Protein AF-A0A497AIS0-F1 (afdb_monomer_lite)

Foldseek 3Di:
DDDPPDDPVNVVVVVVVDDVVVVVVVVLQVVLVVVLVVQCVQQVVVLVVQVVCLVVDDQKWKAKQFFDFPLAFLQSLQRWLPIDRSPFWGATPGDDAPDRTDNFDSGDSSGRIHIDIDGPCCQVPPPAHSVLLNVQSVQQVVCVVVVVDDGFPDRDSRRHDD

Secondary structure (DSSP, 8-state):
---TT--HHHHHHHHHTS-HHHHHHHHHHHHHHHHHHHHHHHHHHHHHHHHHHHTTSTT-EEEEEEPBSTT--HHHHHHTT-EEETTSPEE--SSS-S-SEESSS--STT--EEEEEE-GGGGTT-SS-HHHHHHHHHHHHHHHHHS-PPP--S-BSS----

pLDDT: mean 86.05, std 14.01, range [43.69, 98.69]

Radius of gyration: 19.93 Å; chains: 1; bounding box: 38×45×53 Å

Sequence (162 aa):
GLLRGDSFDDLVRRLLAANGSVFARGRLSAMLGARRNVIAANNGARQVVYDYWGNRIPGLSKQACAAIDENTTDCCLRVHGQVQPVSKPYILTGTPRFADKMMYPGFHWNCRTSSVAYHADFERGARETTADMMEAGRAELRARRDGSREEIHPAHATSGRG

Structure (mmCIF, N/CA/C/O backbone):
data_AF-A0A497AIS0-F1
#
_entry.id   AF-A0A497AIS0-F1
#
loop_
_atom_site.group_PDB
_atom_site.id
_atom_site.type_symbol
_atom_site.label_atom_id
_atom_site.label_alt_id
_atom_site.label_comp_id
_atom_site.label_asym_id
_atom_site.label_entity_id
_atom_site.label_seq_id
_atom_site.pdbx_PDB_ins_code
_atom_site.Cartn_x
_atom_site.Cartn_y
_atom_site.Cartn_z
_atom_site.occupancy
_atom_site.B_iso_or_equiv
_atom_site.auth_seq_id
_atom_site.auth_comp_id
_atom_site.auth_asym_id
_atom_site.auth_atom_id
_atom_site.pdbx_PDB_model_num
ATOM 1 N N . GLY A 1 1 ? -15.075 -10.987 28.066 1.00 45.66 1 GLY A N 1
ATOM 2 C CA . GLY A 1 1 ? -14.783 -12.348 27.576 1.00 45.66 1 GLY A CA 1
ATOM 3 C C . GLY A 1 1 ? -15.660 -13.323 28.328 1.00 45.66 1 GLY A C 1
ATOM 4 O O . GLY A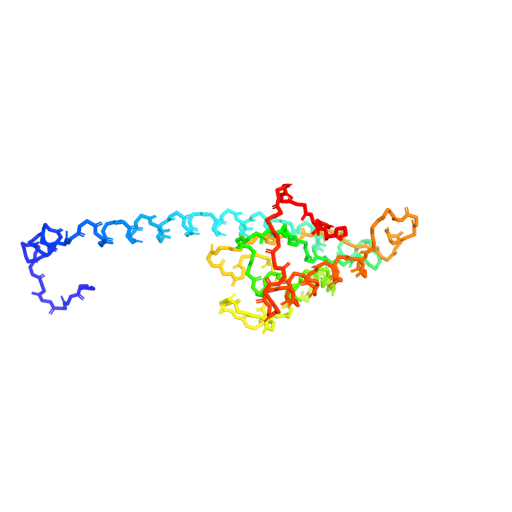 1 1 ? -16.037 -12.989 29.444 1.00 45.66 1 GLY A O 1
ATOM 5 N N . LEU A 1 2 ? -16.005 -14.465 27.728 1.00 43.69 2 LEU A N 1
ATOM 6 C CA . LEU A 1 2 ? -16.691 -15.544 28.448 1.00 43.69 2 LEU A CA 1
ATOM 7 C C . LEU A 1 2 ? -15.731 -16.148 29.478 1.00 43.69 2 LEU A C 1
ATOM 9 O O . LEU A 1 2 ? -14.631 -16.562 29.104 1.00 43.69 2 LEU A O 1
ATOM 13 N N . LEU A 1 3 ? -16.134 -16.195 30.746 1.00 64.69 3 LEU A N 1
ATOM 14 C CA . LEU A 1 3 ? -15.426 -16.962 31.764 1.00 64.69 3 LEU A CA 1
ATOM 15 C C . LEU A 1 3 ? -16.013 -18.375 31.807 1.00 64.69 3 LEU A C 1
ATOM 17 O O . LEU A 1 3 ? -17.206 -18.593 31.594 1.00 64.69 3 LEU A O 1
ATOM 21 N N . ARG A 1 4 ? -15.151 -19.363 32.040 1.00 47.50 4 ARG A N 1
ATOM 22 C CA . ARG A 1 4 ? -15.556 -20.768 32.128 1.00 47.50 4 ARG A CA 1
ATOM 23 C C . ARG A 1 4 ? -16.453 -20.930 33.364 1.00 47.50 4 ARG A C 1
ATOM 25 O O . ARG A 1 4 ? -15.969 -20.748 34.474 1.00 47.50 4 ARG A O 1
ATOM 32 N N . GLY A 1 5 ? -17.732 -21.250 33.157 1.00 75.38 5 GLY A N 1
ATOM 33 C CA . GLY A 1 5 ? -18.735 -21.385 34.224 1.00 75.38 5 GLY A CA 1
ATOM 34 C C . GLY A 1 5 ? -19.785 -20.268 34.285 1.00 75.38 5 GLY A C 1
ATOM 35 O O . GLY A 1 5 ? -20.680 -20.352 35.118 1.00 75.38 5 GLY A O 1
ATOM 36 N N . ASP A 1 6 ? -19.715 -19.259 33.410 1.00 65.81 6 ASP A N 1
ATOM 37 C CA . ASP A 1 6 ? -20.763 -18.235 33.318 1.00 65.81 6 ASP A CA 1
ATOM 38 C C . ASP A 1 6 ? -22.097 -18.849 32.851 1.00 65.81 6 ASP A C 1
ATOM 40 O O . ASP A 1 6 ? -22.150 -19.516 31.811 1.00 65.81 6 ASP A O 1
ATOM 44 N N . SER A 1 7 ? -23.182 -18.594 33.592 1.00 79.44 7 SER A N 1
ATOM 45 C CA . SER A 1 7 ? -24.535 -18.921 33.134 1.00 79.44 7 SER A CA 1
ATOM 46 C C . SER A 1 7 ? -24.978 -17.958 32.023 1.00 79.44 7 SER A C 1
ATOM 48 O O . SER A 1 7 ? -24.464 -16.841 31.893 1.00 79.44 7 SER A O 1
ATOM 50 N N . PHE A 1 8 ? -25.954 -18.368 31.209 1.00 67.31 8 PHE A N 1
ATOM 51 C CA . PHE A 1 8 ? -26.533 -17.489 30.186 1.00 67.31 8 PHE A CA 1
ATOM 52 C C . PHE A 1 8 ? -27.114 -16.204 30.802 1.00 67.31 8 PHE A C 1
ATOM 54 O O . PHE A 1 8 ? -26.933 -15.119 30.251 1.00 67.31 8 PHE A O 1
ATOM 61 N N . ASP A 1 9 ? -27.711 -16.302 31.990 1.00 72.06 9 ASP A N 1
ATOM 62 C CA . ASP A 1 9 ? -28.275 -15.160 32.713 1.00 72.06 9 ASP A CA 1
ATOM 63 C C . ASP A 1 9 ? -27.199 -14.168 33.180 1.00 72.06 9 ASP A C 1
ATOM 65 O O . ASP A 1 9 ? -27.410 -12.953 33.118 1.00 72.06 9 ASP A O 1
ATOM 69 N N . ASP A 1 10 ? -26.015 -14.647 33.575 1.00 71.69 10 ASP A N 1
ATOM 70 C CA . ASP A 1 10 ? -24.880 -13.783 33.934 1.00 71.69 10 ASP A CA 1
ATOM 71 C C . ASP A 1 10 ? -24.329 -13.031 32.717 1.00 71.69 10 ASP A C 1
ATOM 73 O O . ASP A 1 10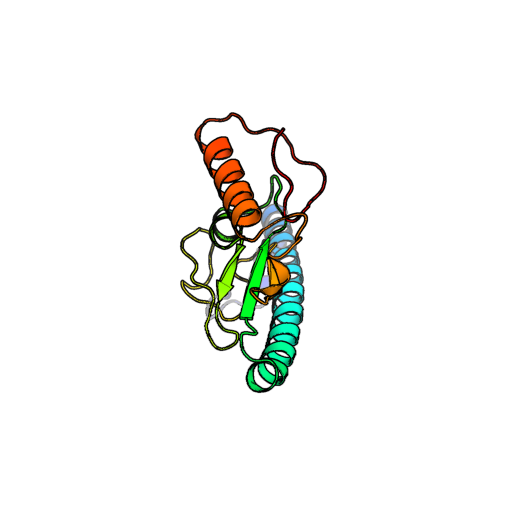 ? -23.938 -11.862 32.812 1.00 71.69 10 ASP A O 1
ATOM 77 N N . LEU A 1 11 ? -24.338 -13.687 31.556 1.00 67.31 11 LEU A N 1
ATOM 78 C CA . LEU A 1 11 ? -23.995 -13.092 30.266 1.00 67.31 11 LEU A CA 1
ATOM 79 C C . LEU A 1 11 ? -24.991 -12.001 29.870 1.00 67.31 11 LEU A C 1
ATOM 81 O O . LEU A 1 11 ? -24.573 -10.894 29.521 1.00 67.31 11 LEU A O 1
ATOM 85 N N . VAL A 1 12 ? -26.291 -12.285 29.972 1.00 64.69 12 VAL A N 1
ATOM 86 C CA . VAL A 1 12 ? -27.362 -11.326 29.672 1.00 64.69 12 VAL A CA 1
ATOM 87 C C . VAL A 1 12 ? -27.300 -10.138 30.632 1.00 64.69 12 VAL A C 1
ATOM 89 O O . VAL A 1 12 ? -27.322 -8.997 30.178 1.00 64.69 12 VAL A O 1
ATOM 92 N N . ARG A 1 13 ? -27.110 -10.356 31.940 1.00 67.81 13 ARG A N 1
ATOM 93 C CA . ARG A 1 13 ? -26.961 -9.263 32.917 1.00 67.81 13 ARG A CA 1
ATOM 94 C C . ARG A 1 13 ? -25.748 -8.385 32.640 1.00 67.81 13 ARG A C 1
ATOM 96 O O . ARG A 1 13 ? -25.869 -7.168 32.724 1.00 67.81 13 ARG A O 1
ATOM 103 N N . ARG A 1 14 ? -24.595 -8.953 32.269 1.00 68.62 14 ARG A N 1
ATOM 104 C CA . ARG A 1 14 ? -23.408 -8.157 31.896 1.00 68.62 14 ARG A CA 1
ATOM 105 C C . ARG A 1 14 ? -23.599 -7.401 30.589 1.00 68.62 14 ARG A C 1
ATOM 107 O O . ARG A 1 14 ? -23.098 -6.288 30.471 1.00 68.62 14 ARG A O 1
ATOM 114 N N . LEU A 1 15 ? -24.306 -7.986 29.625 1.00 65.94 15 LEU A N 1
ATOM 115 C CA . LEU A 1 15 ? -24.639 -7.329 28.363 1.00 65.94 15 LEU A CA 1
ATOM 116 C C . LEU A 1 15 ? -25.598 -6.152 28.592 1.00 65.94 15 LEU A C 1
ATOM 118 O O . LEU A 1 15 ? -25.391 -5.082 28.033 1.00 65.94 15 LEU A O 1
ATOM 122 N N . LEU A 1 16 ? -26.599 -6.330 29.455 1.00 65.19 16 LEU A N 1
ATOM 123 C CA . LEU A 1 16 ? -27.551 -5.284 29.835 1.00 65.19 16 LEU A CA 1
ATOM 124 C C . LEU A 1 16 ? -26.920 -4.213 30.741 1.00 65.19 16 LEU A C 1
ATOM 126 O O . LEU A 1 16 ? -27.284 -3.046 30.647 1.00 65.19 16 LEU A O 1
ATOM 130 N N . ALA A 1 17 ? -25.948 -4.585 31.579 1.00 65.56 17 ALA A N 1
ATOM 131 C CA . ALA A 1 17 ? -25.165 -3.661 32.404 1.00 65.56 17 ALA A CA 1
ATOM 132 C C . ALA A 1 17 ? -24.022 -2.973 31.633 1.00 65.56 17 ALA A C 1
ATOM 134 O O . ALA A 1 17 ? -23.359 -2.077 32.165 1.00 65.56 17 ALA A O 1
ATOM 135 N N . ALA A 1 18 ? -23.753 -3.383 30.389 1.00 62.41 18 ALA A N 1
ATOM 136 C CA . ALA A 1 18 ? -22.724 -2.769 29.570 1.00 62.41 18 ALA A CA 1
ATOM 137 C C . ALA A 1 18 ? -23.161 -1.358 29.152 1.00 62.41 18 ALA A C 1
ATOM 139 O O . ALA A 1 18 ? -24.176 -1.159 28.492 1.00 62.41 18 ALA A O 1
ATOM 140 N N . ASN A 1 19 ? -22.353 -0.363 29.516 1.00 62.50 19 ASN A N 1
ATOM 141 C CA . ASN A 1 19 ? -22.564 1.031 29.132 1.00 62.50 19 ASN A CA 1
ATOM 142 C C . ASN A 1 19 ? -22.602 1.168 27.590 1.00 62.50 19 ASN A C 1
ATOM 144 O O . ASN A 1 19 ? -21.902 0.437 26.883 1.00 62.50 19 ASN A O 1
ATOM 148 N N . GLY A 1 20 ? -23.340 2.149 27.057 1.00 62.56 20 GLY A N 1
ATOM 149 C CA . GLY A 1 20 ? -23.393 2.471 25.624 1.00 62.56 20 GLY A CA 1
ATOM 150 C C . GLY A 1 20 ? -22.012 2.625 24.966 1.00 62.56 20 GLY A C 1
ATOM 151 O O . GLY A 1 20 ? -21.859 2.349 23.778 1.00 62.56 20 GLY A O 1
ATOM 152 N N . SER A 1 21 ? -20.969 2.945 25.742 1.00 66.38 21 SER A N 1
ATOM 153 C CA . SER A 1 21 ? -19.570 2.952 25.288 1.00 66.38 21 SER A CA 1
ATOM 154 C C . SER A 1 21 ? -19.028 1.576 24.858 1.00 66.38 21 SER A C 1
ATOM 156 O O . SER A 1 21 ? -18.196 1.505 23.955 1.00 66.38 21 SER A O 1
ATOM 158 N N . VAL A 1 22 ? -19.486 0.466 25.448 1.00 69.94 22 VAL A N 1
ATOM 159 C CA . VAL A 1 22 ? -19.105 -0.903 25.046 1.00 69.94 22 VAL A CA 1
ATOM 160 C C . VAL A 1 22 ? -19.716 -1.250 23.693 1.00 69.94 22 VAL A C 1
ATOM 162 O O . VAL A 1 22 ? -18.998 -1.719 22.811 1.00 69.94 22 VAL A O 1
ATOM 165 N N . PHE A 1 23 ? -20.999 -0.948 23.490 1.00 72.38 23 PHE A N 1
ATOM 166 C CA . PHE A 1 23 ? -21.669 -1.151 22.205 1.00 72.38 23 PHE A CA 1
ATOM 167 C C . PHE A 1 23 ? -21.117 -0.227 21.115 1.00 72.38 23 PHE A C 1
ATOM 169 O O . PHE A 1 23 ? -20.896 -0.676 19.991 1.00 72.38 23 PHE A O 1
ATOM 176 N N . ALA A 1 24 ? -20.797 1.027 21.447 1.00 69.12 24 ALA A N 1
ATOM 177 C CA . ALA A 1 24 ? -20.140 1.956 20.528 1.00 69.12 24 ALA A CA 1
ATOM 178 C C . ALA A 1 24 ? -18.747 1.456 20.101 1.00 69.12 24 ALA A C 1
ATOM 180 O O . ALA A 1 24 ? -18.425 1.468 18.911 1.00 69.12 24 ALA A O 1
ATOM 181 N N . ARG A 1 25 ? -17.942 0.940 21.042 1.00 73.31 25 ARG A N 1
ATOM 182 C CA . ARG A 1 25 ? -16.644 0.309 20.734 1.00 73.31 25 ARG A CA 1
ATOM 183 C C . ARG A 1 25 ? -16.801 -0.964 19.904 1.00 73.31 25 ARG A C 1
ATOM 185 O O . ARG A 1 25 ? -16.039 -1.160 18.961 1.00 73.31 25 ARG A O 1
ATOM 192 N N . GLY A 1 26 ? -17.795 -1.797 20.215 1.00 75.81 26 GLY A N 1
ATOM 193 C CA . GLY A 1 26 ? -18.120 -2.997 19.441 1.00 75.81 26 GLY A CA 1
ATOM 194 C C . GLY A 1 26 ? -18.506 -2.665 17.999 1.00 75.81 26 GLY A C 1
ATOM 195 O O . GLY A 1 26 ? -17.954 -3.241 17.064 1.00 75.81 26 GLY A O 1
ATOM 196 N N . ARG A 1 27 ? -19.370 -1.660 17.808 1.00 76.31 27 ARG A N 1
ATOM 197 C CA . ARG A 1 27 ? -19.753 -1.142 16.488 1.00 76.31 27 ARG A CA 1
ATOM 198 C C . ARG A 1 27 ? -18.548 -0.607 15.718 1.00 76.31 27 ARG A C 1
ATOM 200 O O . ARG A 1 27 ? -18.371 -0.971 14.560 1.00 76.31 27 ARG A O 1
ATOM 207 N N . LEU A 1 28 ? -17.711 0.220 16.347 1.00 75.81 28 LEU A N 1
ATOM 208 C CA . LEU A 1 28 ? -16.509 0.760 15.707 1.00 75.81 28 LEU A CA 1
ATOM 209 C C . LEU A 1 28 ? -15.553 -0.360 15.280 1.00 75.81 28 LEU A C 1
ATOM 211 O O . LEU A 1 28 ? -15.069 -0.360 14.151 1.00 75.81 28 LEU A O 1
ATOM 215 N N . SER A 1 29 ? -15.319 -1.339 16.156 1.00 76.69 29 SER A N 1
ATOM 216 C CA . SER A 1 29 ? -14.478 -2.499 15.854 1.00 76.69 29 SER A CA 1
ATOM 217 C C . SER A 1 29 ? -15.029 -3.307 14.676 1.00 76.69 29 SER A C 1
ATOM 219 O O . SER A 1 29 ? -14.276 -3.620 13.754 1.00 76.69 29 SER A O 1
ATOM 221 N N . ALA A 1 30 ? -16.339 -3.566 14.646 1.00 80.00 30 ALA A N 1
ATOM 222 C CA . ALA A 1 30 ? -16.991 -4.264 13.541 1.00 80.00 30 ALA A CA 1
ATOM 223 C C . ALA A 1 30 ? -16.882 -3.488 12.217 1.00 80.00 30 ALA A C 1
ATOM 225 O O . ALA A 1 30 ? -16.549 -4.073 11.188 1.00 80.00 30 ALA A O 1
ATOM 226 N N . MET A 1 31 ? -17.090 -2.166 12.238 1.00 80.25 31 MET A N 1
ATOM 227 C CA . MET A 1 31 ? -16.954 -1.312 11.052 1.00 80.25 31 MET A CA 1
ATOM 228 C C . MET A 1 31 ? -15.518 -1.291 10.517 1.00 80.25 31 MET A C 1
ATOM 230 O O . MET A 1 31 ? -15.303 -1.438 9.312 1.00 80.25 31 MET A O 1
ATOM 234 N N . LEU A 1 32 ? -14.529 -1.152 11.403 1.00 81.75 32 LEU A N 1
ATOM 235 C CA . LEU A 1 32 ? -13.117 -1.212 11.028 1.00 81.75 32 LEU A CA 1
ATOM 236 C C . LEU A 1 32 ? -12.739 -2.593 10.482 1.00 81.75 32 LEU A C 1
ATOM 238 O O . LEU A 1 32 ? -12.015 -2.685 9.492 1.00 81.75 32 LEU A O 1
ATOM 242 N N . GLY A 1 33 ? -13.264 -3.665 11.079 1.00 83.75 33 GLY A N 1
ATOM 243 C CA . GLY A 1 33 ? -13.079 -5.028 10.591 1.00 83.75 33 GLY A CA 1
ATOM 244 C C . GLY A 1 33 ? -13.660 -5.235 9.195 1.00 83.75 33 GLY A C 1
ATOM 245 O O . GLY A 1 33 ? -12.960 -5.733 8.314 1.00 83.75 33 GLY A O 1
ATOM 246 N N . ALA A 1 34 ? -14.893 -4.783 8.961 1.00 85.06 34 ALA A N 1
ATOM 247 C CA . ALA A 1 34 ? -15.541 -4.849 7.654 1.00 85.06 34 ALA A CA 1
ATOM 248 C C . ALA A 1 34 ? -14.745 -4.079 6.589 1.00 85.06 34 ALA A C 1
ATOM 250 O O . ALA A 1 34 ? -14.394 -4.644 5.551 1.00 85.06 34 ALA A O 1
ATOM 251 N N . ARG A 1 35 ? -14.367 -2.824 6.876 1.00 85.38 35 ARG A N 1
ATOM 252 C CA . ARG A 1 35 ? -13.544 -2.001 5.974 1.00 85.38 35 ARG A CA 1
ATOM 253 C C . ARG A 1 35 ? -12.220 -2.688 5.647 1.00 85.38 35 ARG A C 1
ATOM 255 O O . ARG A 1 35 ? -11.850 -2.797 4.478 1.00 85.38 35 ARG A O 1
ATOM 262 N N . ARG A 1 36 ? -11.515 -3.180 6.668 1.00 90.69 36 ARG A N 1
ATOM 263 C CA . ARG A 1 36 ? -10.234 -3.872 6.500 1.00 90.69 36 ARG A CA 1
ATOM 264 C C . ARG A 1 36 ? -10.382 -5.139 5.666 1.00 90.69 36 ARG A C 1
ATOM 266 O O . ARG A 1 36 ? -9.522 -5.391 4.830 1.00 90.69 36 ARG A O 1
ATOM 273 N N . ASN A 1 37 ? -11.451 -5.910 5.851 1.00 89.81 37 ASN A N 1
ATOM 274 C CA . ASN A 1 37 ? -11.685 -7.126 5.076 1.00 89.81 37 ASN A CA 1
ATOM 275 C C . ASN A 1 37 ? -11.932 -6.824 3.596 1.00 89.81 37 ASN A C 1
ATOM 277 O O . ASN A 1 37 ? -11.359 -7.507 2.754 1.00 89.81 37 ASN A O 1
ATOM 281 N N . VAL A 1 38 ? -12.684 -5.768 3.270 1.00 93.06 38 VAL A N 1
ATOM 282 C CA . VAL A 1 38 ? -12.867 -5.329 1.874 1.00 93.06 38 VAL A CA 1
ATOM 283 C C . VAL A 1 38 ? -11.533 -4.910 1.253 1.00 93.06 38 VAL A C 1
ATOM 285 O O . VAL A 1 38 ? -11.201 -5.331 0.147 1.00 93.06 38 VAL A O 1
ATOM 288 N N . ILE A 1 39 ? -10.725 -4.129 1.975 1.00 92.69 39 ILE A N 1
ATOM 289 C CA . ILE A 1 39 ? -9.400 -3.700 1.501 1.00 92.69 39 ILE A CA 1
ATOM 290 C C . ILE A 1 39 ? -8.481 -4.905 1.294 1.00 92.69 39 ILE A C 1
ATOM 292 O O . ILE A 1 39 ? -7.846 -5.018 0.246 1.00 92.69 39 ILE A O 1
ATOM 296 N N . ALA A 1 40 ? -8.415 -5.809 2.269 1.00 95.38 40 ALA A N 1
ATOM 297 C CA . ALA A 1 40 ? -7.572 -6.994 2.199 1.00 95.38 40 ALA A CA 1
ATOM 298 C C . ALA A 1 40 ? -8.009 -7.933 1.068 1.00 95.38 40 ALA A C 1
ATOM 300 O O . ALA A 1 40 ? -7.156 -8.417 0.332 1.00 95.38 40 ALA A O 1
ATOM 301 N N . ALA A 1 41 ? -9.313 -8.150 0.885 1.00 96.56 41 ALA A N 1
ATOM 302 C CA . ALA A 1 41 ? -9.843 -8.986 -0.188 1.00 96.56 41 ALA A CA 1
ATOM 303 C C . ALA A 1 41 ? -9.551 -8.388 -1.570 1.00 96.56 41 ALA A C 1
ATOM 305 O O . ALA A 1 41 ? -9.014 -9.080 -2.431 1.00 96.56 41 ALA A O 1
ATOM 306 N N . ASN A 1 42 ? -9.811 -7.090 -1.766 1.00 97.06 42 ASN A N 1
ATOM 307 C CA . ASN A 1 42 ? -9.535 -6.415 -3.036 1.00 97.06 42 ASN A CA 1
ATOM 308 C C . ASN A 1 42 ? -8.044 -6.448 -3.387 1.00 97.06 42 ASN A C 1
ATOM 310 O O . ASN A 1 42 ? -7.673 -6.711 -4.529 1.00 97.06 42 ASN A O 1
ATOM 314 N N . ASN A 1 43 ? -7.169 -6.204 -2.411 1.00 98.12 43 ASN A N 1
ATOM 315 C CA . ASN A 1 43 ? -5.732 -6.252 -2.651 1.00 98.12 43 ASN A CA 1
ATOM 316 C C . ASN A 1 43 ? -5.194 -7.683 -2.794 1.00 98.12 43 ASN A C 1
ATOM 318 O O . ASN A 1 43 ? -4.281 -7.897 -3.586 1.00 98.12 43 ASN A O 1
ATOM 322 N N . GLY A 1 44 ? -5.787 -8.661 -2.108 1.00 97.88 44 GLY A N 1
ATOM 323 C CA . GLY A 1 44 ? -5.508 -10.080 -2.325 1.00 97.88 44 GLY A CA 1
ATOM 324 C C . GLY A 1 44 ? -5.897 -10.531 -3.735 1.00 97.88 44 GLY A C 1
ATOM 325 O O . GLY A 1 44 ? -5.108 -11.185 -4.407 1.00 97.88 44 GLY A O 1
ATOM 326 N N . ALA A 1 45 ? -7.059 -10.103 -4.237 1.00 97.75 45 ALA A N 1
ATOM 327 C CA . ALA A 1 45 ? -7.477 -10.375 -5.612 1.00 97.75 45 ALA A CA 1
ATOM 328 C C . ALA A 1 45 ? -6.513 -9.752 -6.637 1.00 97.75 45 ALA A C 1
ATOM 330 O O . ALA A 1 45 ? -6.113 -10.411 -7.595 1.00 97.75 45 ALA A O 1
ATOM 331 N N . ARG A 1 46 ? -6.067 -8.509 -6.405 1.00 97.56 46 ARG A N 1
ATOM 332 C CA . ARG A 1 46 ? -5.027 -7.875 -7.233 1.00 97.56 46 ARG A CA 1
ATOM 333 C C . ARG A 1 46 ? -3.714 -8.646 -7.203 1.00 97.56 46 ARG A C 1
ATOM 335 O O . ARG A 1 46 ? -3.119 -8.825 -8.255 1.00 97.56 46 ARG A O 1
ATOM 342 N N . GLN A 1 47 ? -3.288 -9.133 -6.036 1.00 97.69 47 GLN A N 1
ATOM 343 C CA . GLN A 1 47 ? -2.078 -9.946 -5.912 1.00 97.69 47 GLN A CA 1
ATOM 344 C C . GLN A 1 47 ? -2.148 -11.190 -6.806 1.00 97.69 47 GLN A C 1
ATOM 346 O O . GLN A 1 47 ? -1.203 -11.432 -7.545 1.00 97.69 47 GLN A O 1
ATOM 351 N N . VAL A 1 48 ? -3.279 -11.906 -6.824 1.00 97.06 48 VAL A N 1
ATOM 352 C CA . VAL A 1 48 ? -3.477 -13.069 -7.713 1.00 97.06 48 VAL A CA 1
ATOM 353 C C . VAL A 1 48 ? -3.306 -12.686 -9.187 1.00 97.06 48 VAL A C 1
ATOM 355 O O . VAL A 1 48 ? -2.620 -13.379 -9.940 1.00 97.06 48 VAL A O 1
ATOM 358 N N . VAL A 1 49 ? -3.896 -11.563 -9.606 1.00 96.75 49 VAL A N 1
ATOM 359 C CA . VAL A 1 49 ? -3.763 -11.061 -10.984 1.00 96.75 49 VAL A CA 1
ATOM 360 C C . VAL A 1 49 ? -2.317 -10.662 -11.286 1.00 96.75 49 VAL A C 1
ATOM 362 O O . VAL A 1 49 ? -1.795 -10.988 -12.351 1.00 96.75 49 VAL A O 1
ATOM 365 N N . TYR A 1 50 ? -1.645 -9.985 -10.357 1.00 96.88 50 TYR A N 1
ATOM 366 C CA . TYR A 1 50 ? -0.252 -9.588 -10.530 1.00 96.88 50 TYR A CA 1
ATOM 367 C C . TYR A 1 50 ? 0.672 -10.801 -10.598 1.00 96.88 50 TYR A C 1
ATOM 369 O O . TYR A 1 50 ? 1.562 -10.804 -11.439 1.00 96.88 50 TYR A O 1
ATOM 377 N N . ASP A 1 51 ? 0.457 -11.840 -9.788 1.00 95.62 51 ASP A N 1
ATOM 378 C CA . ASP A 1 51 ? 1.244 -13.081 -9.837 1.00 95.62 51 ASP A CA 1
ATOM 379 C C . ASP A 1 51 ? 1.117 -13.765 -11.206 1.00 95.62 51 ASP A C 1
ATOM 381 O O . ASP A 1 51 ? 2.111 -14.214 -11.781 1.00 95.62 51 ASP A O 1
ATOM 385 N N . TYR A 1 52 ? -0.092 -13.781 -11.779 1.00 95.69 52 TYR A N 1
ATOM 386 C CA . TYR A 1 52 ? -0.324 -14.314 -13.122 1.00 95.69 52 TYR A CA 1
ATOM 387 C C . TYR A 1 52 ? 0.476 -13.560 -14.198 1.00 95.69 52 TYR A C 1
ATOM 389 O O . TYR A 1 52 ? 1.088 -14.181 -15.077 1.00 95.69 52 TYR A O 1
ATOM 397 N N . TRP A 1 53 ? 0.480 -12.227 -14.131 1.00 96.50 53 TRP A N 1
ATOM 398 C CA . TRP A 1 53 ? 1.168 -11.378 -15.106 1.00 96.50 53 TRP A CA 1
ATOM 399 C C . TRP A 1 53 ? 2.663 -11.210 -14.834 1.00 96.50 53 TRP A C 1
ATOM 401 O O . TRP A 1 53 ? 3.416 -10.978 -15.776 1.00 96.50 53 TRP A O 1
ATOM 411 N N . GLY A 1 54 ? 3.123 -11.385 -13.595 1.00 94.12 54 GLY A N 1
ATOM 412 C CA . GLY A 1 54 ? 4.516 -11.173 -13.191 1.00 94.12 54 GLY A CA 1
ATOM 413 C C . GLY A 1 54 ? 5.505 -12.092 -13.902 1.00 94.12 54 GLY A C 1
ATOM 414 O O . GLY A 1 54 ? 6.639 -11.702 -14.150 1.00 94.12 54 GLY A O 1
ATOM 415 N N . ASN A 1 55 ? 5.056 -13.280 -14.315 1.00 88.62 55 ASN A N 1
ATOM 416 C CA . ASN A 1 55 ? 5.863 -14.214 -15.108 1.00 88.62 55 ASN A CA 1
ATOM 417 C C . ASN A 1 55 ? 5.809 -13.942 -16.623 1.00 88.62 55 ASN A C 1
ATOM 419 O O . ASN A 1 55 ? 6.516 -14.591 -17.388 1.00 88.62 55 ASN A O 1
ATOM 423 N N . ARG A 1 56 ? 4.937 -13.033 -17.069 1.00 95.62 56 ARG A N 1
ATOM 424 C CA . ARG A 1 56 ? 4.674 -12.732 -18.488 1.00 95.62 56 ARG A CA 1
ATOM 425 C C . ARG A 1 56 ? 5.158 -11.351 -18.900 1.00 95.62 56 ARG A C 1
ATOM 427 O O . ARG A 1 56 ? 5.474 -11.149 -20.065 1.00 95.62 56 ARG A O 1
ATOM 434 N N . ILE A 1 57 ? 5.194 -10.415 -17.957 1.00 95.88 57 ILE A N 1
ATOM 435 C CA . ILE A 1 57 ? 5.638 -9.041 -18.162 1.00 95.88 57 ILE A CA 1
ATOM 436 C C . ILE A 1 57 ? 6.951 -8.878 -17.388 1.00 95.88 57 ILE A C 1
ATOM 438 O O . ILE A 1 57 ? 6.916 -8.714 -16.163 1.00 95.88 57 ILE A O 1
ATOM 442 N N . PRO A 1 58 ? 8.112 -8.953 -18.066 1.00 95.19 58 PRO A N 1
ATOM 443 C CA . PRO A 1 58 ? 9.401 -8.712 -17.431 1.00 95.19 58 PRO A CA 1
ATOM 444 C C . PRO A 1 58 ? 9.405 -7.352 -16.733 1.00 95.19 58 PRO A C 1
ATOM 446 O O . PRO A 1 58 ? 8.910 -6.378 -17.283 1.00 95.19 58 PRO A O 1
ATOM 449 N N . GLY A 1 59 ? 9.936 -7.289 -15.512 1.00 95.00 59 GLY A N 1
ATOM 450 C CA . GLY A 1 59 ? 10.004 -6.040 -14.747 1.00 95.00 59 GLY A CA 1
ATOM 451 C C . GLY A 1 59 ? 8.701 -5.619 -14.058 1.00 95.00 59 GLY A C 1
ATOM 452 O O . GLY A 1 59 ? 8.714 -4.634 -13.316 1.00 95.00 59 GLY A O 1
ATOM 453 N N . LEU A 1 60 ? 7.594 -6.359 -14.225 1.00 97.38 60 LEU A N 1
ATOM 454 C CA . LEU A 1 60 ? 6.365 -6.076 -13.486 1.00 97.38 60 LEU A CA 1
ATOM 455 C C . LEU A 1 60 ? 6.598 -6.216 -11.980 1.00 97.38 60 LEU A C 1
ATOM 457 O O . LEU A 1 60 ? 7.143 -7.201 -11.478 1.00 97.38 60 LEU A O 1
ATOM 461 N N . SER A 1 61 ? 6.145 -5.211 -11.253 1.00 98.06 61 SER A N 1
ATOM 462 C CA . SER A 1 61 ? 6.211 -5.106 -9.805 1.00 98.06 61 SER A CA 1
ATOM 463 C C . SER A 1 61 ? 4.880 -4.578 -9.279 1.00 98.06 61 SER A C 1
ATOM 465 O O . SER A 1 61 ? 3.945 -4.300 -10.033 1.00 98.06 61 SER A O 1
ATOM 467 N N . LYS A 1 62 ? 4.777 -4.448 -7.962 1.00 97.88 62 LYS A N 1
ATOM 468 C CA . LYS A 1 62 ? 3.634 -3.824 -7.300 1.00 97.88 62 LYS A CA 1
ATOM 469 C C . LYS A 1 62 ? 4.100 -2.651 -6.460 1.00 97.88 62 LYS A C 1
ATOM 471 O O . LYS A 1 62 ? 5.143 -2.715 -5.813 1.00 97.88 62 LYS A O 1
ATOM 476 N N . GLN A 1 63 ? 3.289 -1.609 -6.418 1.00 98.00 63 GLN A N 1
ATOM 477 C CA . GLN A 1 63 ? 3.546 -0.412 -5.633 1.00 98.00 63 GLN A CA 1
ATOM 478 C C . GLN A 1 63 ? 2.425 -0.189 -4.625 1.00 98.00 63 GLN A C 1
ATOM 480 O O . GLN A 1 63 ? 1.252 -0.431 -4.915 1.00 98.00 63 GLN A O 1
ATOM 485 N N . ALA A 1 64 ? 2.790 0.220 -3.415 1.00 97.88 64 ALA A N 1
ATOM 486 C CA . ALA A 1 64 ? 1.834 0.623 -2.397 1.00 97.88 64 ALA A CA 1
ATOM 487 C C . ALA A 1 64 ? 1.425 2.086 -2.614 1.00 97.88 64 ALA A C 1
ATOM 489 O O . ALA A 1 64 ? 2.238 2.998 -2.513 1.00 97.88 64 ALA A O 1
ATOM 490 N N . CYS A 1 65 ? 0.141 2.308 -2.868 1.00 95.88 65 CYS A N 1
ATOM 491 C CA . CYS A 1 65 ? -0.453 3.623 -3.051 1.00 95.88 65 CYS A CA 1
ATOM 492 C C . CYS A 1 65 ? -1.439 3.882 -1.906 1.00 95.88 65 CYS A C 1
ATOM 494 O O . CYS A 1 65 ? -2.505 3.267 -1.835 1.00 95.88 65 CYS A O 1
ATOM 496 N N . ALA A 1 66 ? -1.048 4.722 -0.951 1.00 94.19 66 ALA A N 1
ATOM 497 C CA . ALA A 1 66 ? -1.931 5.194 0.115 1.00 94.19 66 ALA A CA 1
ATOM 498 C C . ALA A 1 66 ? -2.631 6.486 -0.300 1.00 94.19 66 ALA A C 1
ATOM 500 O O . ALA A 1 66 ? -1.973 7.383 -0.810 1.00 94.19 66 ALA A O 1
ATOM 501 N N . ALA A 1 67 ? -3.928 6.596 -0.026 1.00 90.94 67 ALA A N 1
ATOM 502 C CA . ALA A 1 67 ? -4.573 7.902 -0.014 1.00 90.94 67 ALA A CA 1
ATOM 503 C C . ALA A 1 67 ? -4.071 8.689 1.203 1.00 90.94 67 ALA A C 1
ATOM 505 O O . ALA A 1 67 ? -4.059 8.117 2.297 1.00 90.94 67 ALA A O 1
ATOM 506 N N . ILE A 1 68 ? -3.650 9.940 1.008 1.00 89.56 68 ILE A N 1
ATOM 507 C CA . ILE A 1 68 ? -3.065 10.785 2.056 1.00 89.56 68 ILE A CA 1
ATOM 508 C C . ILE A 1 68 ? -4.100 11.811 2.522 1.00 89.56 68 ILE A C 1
ATOM 510 O O . ILE A 1 68 ? -4.584 12.614 1.737 1.00 89.56 68 ILE A O 1
ATOM 514 N N . ASP A 1 69 ? -4.429 11.768 3.811 1.00 85.62 69 ASP A N 1
ATOM 515 C CA . ASP A 1 69 ? -5.296 12.727 4.503 1.00 85.62 69 ASP A CA 1
ATOM 516 C C . ASP A 1 69 ? -5.114 12.651 6.035 1.00 85.62 69 ASP A C 1
ATOM 518 O O . ASP A 1 69 ? -4.257 11.911 6.542 1.00 85.62 69 ASP A O 1
ATOM 522 N N . GLU A 1 70 ? -5.945 13.372 6.793 1.00 83.31 70 GLU A N 1
ATOM 523 C CA . GLU A 1 70 ? -5.899 13.457 8.259 1.00 83.31 70 GLU A CA 1
ATOM 524 C C . GLU A 1 70 ? -5.989 12.106 8.967 1.00 83.31 70 GLU A C 1
ATOM 526 O O . GLU A 1 70 ? -5.407 11.911 10.035 1.00 83.31 70 GLU A O 1
ATOM 531 N N . ASN A 1 71 ? -6.674 11.146 8.355 1.00 84.62 71 ASN A N 1
ATOM 532 C CA . ASN A 1 71 ? -6.923 9.834 8.941 1.00 84.62 71 ASN A CA 1
ATOM 533 C C . ASN A 1 71 ? -5.893 8.788 8.492 1.00 84.62 71 ASN A C 1
ATOM 535 O O . ASN A 1 71 ? -5.950 7.627 8.914 1.00 84.62 71 ASN A O 1
ATOM 539 N N . THR A 1 72 ? -4.966 9.167 7.614 1.00 90.25 72 THR A N 1
ATOM 540 C CA . THR A 1 72 ? -3.912 8.282 7.117 1.00 90.25 72 THR A CA 1
ATOM 541 C C . THR A 1 72 ? -2.903 8.021 8.227 1.00 90.25 72 THR A C 1
ATOM 543 O O . THR A 1 72 ? -2.482 8.936 8.929 1.00 90.25 72 THR A O 1
ATOM 546 N N . THR A 1 73 ? -2.535 6.764 8.450 1.00 93.25 73 THR A N 1
ATOM 547 C CA . THR A 1 73 ? -1.641 6.383 9.554 1.00 93.25 73 THR A CA 1
ATOM 548 C C . THR A 1 73 ? -0.169 6.482 9.158 1.00 93.25 73 THR A C 1
ATOM 550 O O . THR A 1 73 ? 0.165 6.433 7.977 1.00 93.25 73 THR A O 1
ATOM 553 N N . ASP A 1 74 ? 0.729 6.522 10.146 1.00 96.38 74 ASP A N 1
ATOM 554 C CA . ASP A 1 74 ? 2.181 6.475 9.916 1.00 96.38 74 ASP A CA 1
ATOM 555 C C . ASP A 1 74 ? 2.605 5.209 9.142 1.00 96.38 74 ASP A C 1
ATOM 557 O O . ASP A 1 74 ? 3.413 5.293 8.218 1.00 96.38 74 ASP A O 1
ATOM 561 N N . CYS A 1 75 ? 1.980 4.055 9.411 1.00 97.44 75 CYS A N 1
ATOM 562 C CA . CYS A 1 75 ? 2.177 2.848 8.601 1.00 97.44 75 CYS A CA 1
ATOM 563 C C . CYS A 1 75 ? 1.857 3.066 7.113 1.00 97.44 75 CYS A C 1
ATOM 565 O O . CYS A 1 75 ? 2.679 2.711 6.267 1.00 97.44 75 CYS A O 1
ATOM 567 N N . CYS A 1 76 ? 0.706 3.672 6.790 1.00 96.31 76 CYS A N 1
ATOM 568 C CA . CYS A 1 76 ? 0.323 3.972 5.408 1.00 96.31 76 CYS A CA 1
ATOM 569 C C . CYS A 1 76 ? 1.275 4.984 4.754 1.00 96.31 76 CYS A C 1
ATOM 571 O O . CYS A 1 76 ? 1.643 4.794 3.600 1.00 96.31 76 CYS A O 1
ATOM 573 N N . LEU A 1 77 ? 1.692 6.025 5.481 1.00 96.12 77 LEU A N 1
ATOM 574 C CA . LEU A 1 77 ? 2.578 7.075 4.964 1.00 96.12 77 LEU A CA 1
ATOM 575 C C . LEU A 1 77 ? 3.985 6.551 4.660 1.00 96.12 77 LEU A C 1
ATOM 577 O O . LEU A 1 77 ? 4.566 6.909 3.643 1.00 96.12 77 LEU A O 1
ATOM 581 N N . ARG A 1 78 ? 4.531 5.668 5.504 1.00 97.44 78 ARG A N 1
ATOM 582 C CA . ARG A 1 78 ? 5.883 5.114 5.312 1.00 97.44 78 ARG A CA 1
ATOM 583 C C . ARG A 1 78 ? 5.979 4.064 4.215 1.00 97.44 78 ARG A C 1
ATOM 585 O O . ARG A 1 78 ? 7.055 3.871 3.659 1.00 97.44 78 ARG A O 1
ATOM 592 N N . VAL A 1 79 ? 4.891 3.344 3.947 1.00 97.81 79 VAL A N 1
ATOM 593 C CA . VAL A 1 79 ? 4.840 2.359 2.856 1.00 97.81 79 VAL A CA 1
ATOM 594 C C . VAL A 1 79 ? 4.409 2.997 1.533 1.00 97.81 79 VAL A C 1
ATOM 596 O O . VAL A 1 79 ? 4.570 2.386 0.483 1.00 97.81 79 VAL A O 1
ATOM 599 N N . HIS A 1 80 ? 3.863 4.213 1.558 1.00 97.31 80 HIS A N 1
ATOM 600 C CA . HIS A 1 80 ? 3.415 4.921 0.367 1.00 97.31 80 HIS A CA 1
ATOM 601 C C . HIS A 1 80 ? 4.574 5.121 -0.631 1.00 97.31 80 HIS A C 1
ATOM 603 O O . HIS A 1 80 ? 5.665 5.551 -0.263 1.00 97.31 80 HIS A O 1
ATOM 609 N N . GLY A 1 81 ? 4.346 4.752 -1.892 1.00 96.62 81 GLY A N 1
ATOM 610 C CA . GLY A 1 81 ? 5.352 4.751 -2.954 1.00 96.62 81 GLY A CA 1
ATOM 611 C C . GLY A 1 81 ? 6.280 3.527 -2.954 1.00 96.62 81 GLY A C 1
ATOM 612 O O . GLY A 1 81 ? 6.982 3.314 -3.938 1.00 96.62 81 GLY A O 1
ATOM 613 N N . GLN A 1 82 ? 6.269 2.669 -1.923 1.00 98.19 82 GLN A N 1
ATOM 614 C CA . GLN A 1 82 ? 7.142 1.490 -1.873 1.00 98.19 82 GLN A CA 1
ATOM 615 C C . GLN A 1 82 ? 6.823 0.521 -3.020 1.00 98.19 82 GLN A C 1
ATOM 617 O O . GLN A 1 82 ? 5.720 -0.029 -3.093 1.00 98.19 82 GLN A O 1
ATOM 622 N N . VAL A 1 83 ? 7.817 0.271 -3.872 1.00 98.31 83 VAL A N 1
ATOM 623 C CA . VAL A 1 83 ? 7.777 -0.739 -4.936 1.00 98.31 83 VAL A CA 1
ATOM 624 C C . VAL A 1 83 ? 8.387 -2.042 -4.423 1.00 98.31 83 VAL A C 1
ATOM 626 O O . VAL A 1 83 ? 9.415 -2.038 -3.747 1.00 98.31 83 VAL A O 1
ATOM 629 N N . GLN A 1 84 ? 7.754 -3.166 -4.744 1.00 98.06 84 GLN A N 1
ATOM 630 C CA . GLN A 1 84 ? 8.259 -4.508 -4.473 1.00 98.06 84 GLN A CA 1
ATOM 631 C C . GLN A 1 84 ? 8.070 -5.397 -5.701 1.00 98.06 84 GLN A C 1
ATOM 633 O O . GLN A 1 84 ? 7.050 -5.261 -6.388 1.00 98.06 84 GLN A O 1
ATOM 638 N N . PRO A 1 85 ? 8.968 -6.369 -5.944 1.00 97.50 85 PRO A N 1
ATOM 639 C CA . PRO A 1 85 ? 8.658 -7.468 -6.848 1.00 97.50 85 PRO A CA 1
ATOM 640 C C . PRO A 1 85 ? 7.315 -8.093 -6.463 1.00 97.50 85 PRO A C 1
ATOM 642 O O . PRO A 1 85 ? 6.997 -8.204 -5.275 1.00 97.50 85 PRO A O 1
ATOM 645 N N . VAL A 1 86 ? 6.530 -8.528 -7.450 1.00 97.50 86 VAL A N 1
ATOM 646 C CA . VAL A 1 86 ? 5.175 -9.056 -7.215 1.00 97.50 86 VAL A CA 1
ATOM 647 C C . VAL A 1 86 ? 5.161 -10.162 -6.147 1.00 97.50 86 VAL A C 1
ATOM 649 O O . VAL A 1 86 ? 4.295 -10.158 -5.271 1.00 97.50 86 VAL A O 1
ATOM 652 N N . SER A 1 87 ? 6.169 -11.039 -6.159 1.00 96.44 87 SER A N 1
ATOM 653 C CA . SER A 1 87 ? 6.322 -12.180 -5.245 1.00 96.44 87 SER A CA 1
ATOM 654 C C . SER A 1 87 ? 6.846 -11.827 -3.846 1.00 96.44 87 SER A C 1
ATOM 656 O O . SER A 1 87 ? 6.959 -12.702 -2.983 1.00 96.44 87 SER A O 1
ATOM 658 N N . LYS A 1 88 ? 7.214 -10.566 -3.595 1.00 98.19 88 LYS A N 1
ATOM 659 C CA . LYS A 1 88 ? 7.788 -10.120 -2.321 1.00 98.19 88 LYS A CA 1
ATOM 660 C C . LYS A 1 88 ? 6.773 -9.311 -1.514 1.00 98.19 88 LYS A C 1
ATOM 662 O O . LYS A 1 88 ? 5.943 -8.605 -2.086 1.00 98.19 88 LYS A O 1
ATOM 667 N N . PRO A 1 89 ? 6.800 -9.412 -0.175 1.00 98.50 89 PRO A N 1
ATOM 668 C CA . PRO A 1 89 ? 5.928 -8.610 0.665 1.00 98.50 89 PRO A CA 1
ATOM 669 C C . PRO A 1 89 ? 6.398 -7.156 0.737 1.00 98.50 89 PRO A C 1
ATOM 671 O O . PRO A 1 89 ? 7.586 -6.868 0.597 1.00 98.50 89 PRO A O 1
ATOM 674 N N . TYR A 1 90 ? 5.469 -6.259 1.055 1.00 98.69 90 TYR A N 1
ATOM 675 C CA . TYR A 1 90 ? 5.801 -4.919 1.526 1.00 98.69 90 TYR A CA 1
ATOM 676 C C . TYR A 1 90 ? 6.486 -4.991 2.890 1.00 98.69 90 TYR A C 1
ATOM 678 O O . TYR A 1 90 ? 6.181 -5.872 3.700 1.00 98.69 90 TYR A O 1
ATOM 686 N N . ILE A 1 91 ? 7.395 -4.052 3.142 1.00 98.56 91 ILE A N 1
ATOM 687 C CA . ILE A 1 91 ? 8.120 -3.908 4.405 1.00 98.56 91 ILE A CA 1
ATOM 688 C C . ILE A 1 91 ? 7.502 -2.740 5.164 1.00 98.56 91 ILE A C 1
ATOM 690 O O . ILE A 1 91 ? 7.505 -1.606 4.680 1.00 98.56 91 ILE A O 1
ATOM 694 N N . LEU A 1 92 ? 6.977 -3.027 6.351 1.00 98.31 92 LEU A N 1
ATOM 695 C CA . LEU A 1 92 ? 6.188 -2.102 7.151 1.00 98.31 92 LEU A CA 1
ATOM 696 C C . LEU A 1 92 ? 7.002 -1.649 8.362 1.00 98.31 92 LEU A C 1
ATOM 698 O O . LEU A 1 92 ? 7.217 -2.408 9.301 1.00 98.31 92 LEU A O 1
ATOM 702 N N . THR A 1 93 ? 7.438 -0.393 8.347 1.00 97.56 93 THR A N 1
ATOM 703 C CA . THR A 1 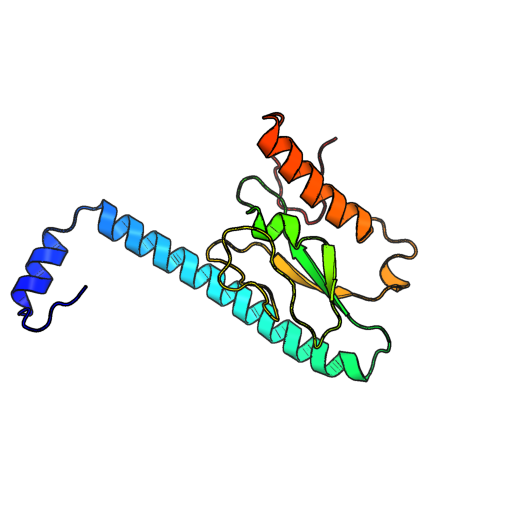93 ? 8.227 0.200 9.442 1.00 97.56 93 THR A CA 1
ATOM 704 C C . THR A 1 93 ? 7.403 1.114 10.344 1.00 97.56 93 THR A C 1
ATOM 706 O O . THR A 1 93 ? 7.815 1.402 11.465 1.00 97.56 93 THR A O 1
ATOM 709 N N . GLY A 1 94 ? 6.233 1.555 9.876 1.00 95.56 94 GLY A N 1
ATOM 710 C CA . GLY A 1 94 ? 5.350 2.440 10.630 1.00 95.56 94 GLY A CA 1
ATOM 711 C C . GLY A 1 94 ? 4.337 1.729 11.515 1.00 95.56 94 GLY A C 1
ATOM 712 O O . GLY A 1 94 ? 4.218 0.500 11.503 1.00 95.56 94 GLY A O 1
ATOM 713 N N 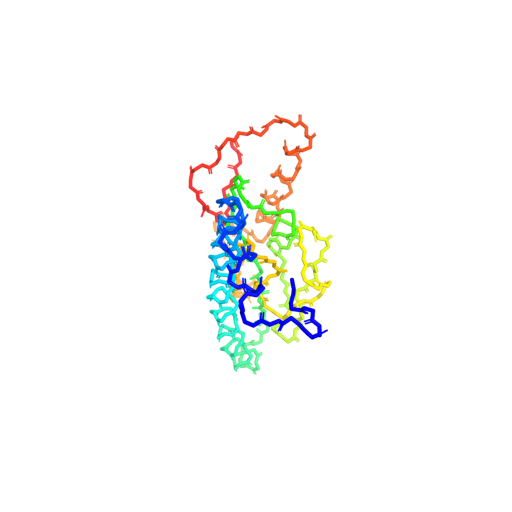. THR A 1 95 ? 3.582 2.508 12.284 1.00 95.56 95 THR A N 1
ATOM 714 C CA . THR A 1 95 ? 2.514 2.013 13.168 1.00 95.56 95 THR A CA 1
ATOM 715 C C . THR A 1 95 ? 1.175 2.717 12.898 1.00 95.56 95 THR A C 1
ATOM 717 O O . THR A 1 95 ? 1.140 3.816 12.340 1.00 95.56 95 THR A O 1
ATOM 720 N N . PRO A 1 96 ? 0.034 2.086 13.231 1.00 95.69 96 PRO A N 1
ATOM 721 C CA . PRO A 1 96 ? -0.128 0.687 13.640 1.00 95.69 96 PRO A CA 1
ATOM 722 C C . PRO A 1 96 ? 0.066 -0.284 12.463 1.00 95.69 96 PRO A C 1
ATOM 724 O O . PRO A 1 96 ? -0.193 0.074 11.318 1.00 95.69 96 PRO A O 1
ATOM 727 N N . ARG A 1 97 ? 0.480 -1.524 12.743 1.00 96.25 97 ARG A N 1
ATOM 728 C CA . ARG A 1 97 ? 0.592 -2.618 11.759 1.00 96.25 97 ARG A CA 1
ATOM 729 C C . ARG A 1 97 ? 0.328 -3.974 12.420 1.00 96.25 97 ARG A C 1
ATOM 731 O O . ARG A 1 97 ? 0.573 -4.118 13.613 1.00 96.25 97 ARG A O 1
ATOM 738 N N . PHE A 1 98 ? -0.157 -4.954 11.659 1.00 95.88 98 PHE A N 1
ATOM 739 C CA . PHE A 1 98 ? -0.380 -6.328 12.137 1.00 95.88 98 PHE A CA 1
ATOM 740 C C . PHE A 1 98 ? 0.862 -7.221 12.052 1.00 95.88 98 PHE A C 1
ATOM 742 O O . PHE A 1 98 ? 0.964 -8.189 12.797 1.00 95.88 98 PHE A O 1
ATOM 749 N N . ALA A 1 99 ? 1.783 -6.916 11.139 1.00 97.56 99 ALA A N 1
ATOM 750 C CA . ALA A 1 99 ? 3.037 -7.636 10.946 1.00 97.56 99 ALA A CA 1
ATOM 751 C C . ALA A 1 99 ? 4.082 -6.695 10.334 1.00 97.56 99 ALA A C 1
ATOM 753 O O . ALA A 1 99 ? 3.720 -5.680 9.743 1.00 97.56 99 ALA A O 1
ATOM 754 N N . ASP A 1 100 ? 5.367 -7.039 10.424 1.00 98.44 100 ASP A N 1
ATOM 755 C CA . ASP A 1 100 ? 6.451 -6.245 9.815 1.00 98.44 100 ASP A CA 1
ATOM 756 C C . ASP A 1 100 ? 6.533 -6.410 8.291 1.00 98.44 100 ASP A C 1
ATOM 758 O O . ASP A 1 100 ? 7.134 -5.591 7.594 1.00 98.44 100 ASP A O 1
ATOM 762 N N . LYS A 1 101 ? 5.935 -7.480 7.757 1.00 98.56 101 LYS A N 1
ATOM 763 C CA . LYS A 1 101 ? 5.889 -7.776 6.324 1.00 98.56 101 LYS A CA 1
ATOM 764 C C . LYS A 1 101 ? 4.526 -8.333 5.948 1.00 98.56 101 LYS A C 1
ATOM 766 O O . LYS A 1 101 ? 4.037 -9.251 6.603 1.00 98.56 101 LYS A O 1
ATOM 771 N N . MET A 1 102 ? 3.923 -7.811 4.884 1.00 98.44 102 MET A N 1
ATOM 772 C CA . MET A 1 102 ? 2.628 -8.283 4.382 1.00 98.44 102 MET A CA 1
ATOM 773 C C . MET A 1 102 ? 2.597 -8.262 2.856 1.00 98.44 102 MET A C 1
ATOM 775 O O . MET A 1 102 ? 3.100 -7.330 2.234 1.00 98.44 102 MET A O 1
ATOM 779 N N . MET A 1 103 ? 2.008 -9.294 2.243 1.00 98.19 103 MET A N 1
ATOM 780 C CA . MET A 1 103 ? 2.022 -9.449 0.784 1.00 98.19 103 MET A CA 1
ATOM 781 C C . MET A 1 103 ? 1.223 -8.360 0.065 1.00 98.19 103 MET A C 1
ATOM 783 O O . MET A 1 103 ? 1.608 -7.917 -1.012 1.00 98.19 103 MET A O 1
ATOM 787 N N . TYR A 1 104 ? 0.135 -7.908 0.676 1.00 98.00 104 TYR A N 1
ATOM 788 C CA . TYR A 1 104 ? -0.765 -6.919 0.107 1.00 98.00 104 TYR A CA 1
ATOM 789 C C . TYR A 1 104 ? -1.407 -6.059 1.217 1.00 98.00 104 TYR A C 1
ATOM 791 O O . TYR A 1 104 ? -1.417 -6.474 2.383 1.00 98.00 104 TYR A O 1
ATOM 799 N N . PRO A 1 105 ? -1.914 -4.854 0.890 1.00 97.38 105 PRO A N 1
ATOM 800 C CA . PRO A 1 105 ? -2.537 -3.941 1.843 1.00 97.38 105 PRO A CA 1
ATOM 801 C C . PRO A 1 105 ? -3.763 -4.482 2.577 1.00 97.38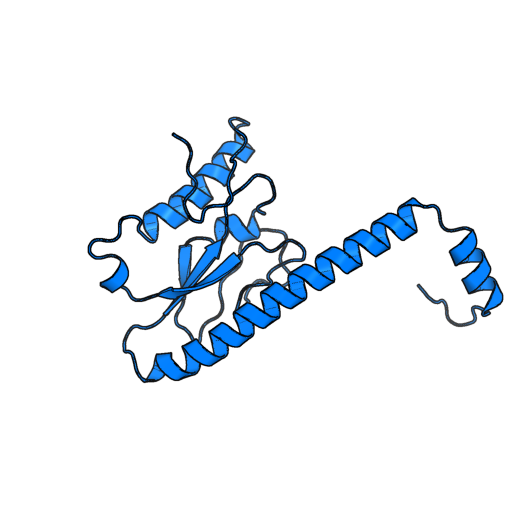 105 PRO A C 1
ATOM 803 O O . PRO A 1 105 ? -4.438 -5.409 2.145 1.00 97.38 105 PRO A O 1
ATOM 806 N N . GLY A 1 106 ? -4.053 -3.856 3.715 1.00 95.81 106 GLY A N 1
ATOM 807 C CA . GLY A 1 106 ? -4.778 -4.463 4.839 1.00 95.81 106 GLY A CA 1
ATOM 808 C C . GLY A 1 106 ? -3.922 -4.505 6.112 1.00 95.81 106 GLY A C 1
ATOM 809 O O . GLY A 1 106 ? -4.155 -5.336 6.992 1.00 95.81 106 GLY A O 1
ATOM 810 N N . PHE A 1 107 ? -2.921 -3.618 6.179 1.00 96.94 107 PHE A N 1
ATOM 811 C CA . PHE A 1 107 ? -1.828 -3.609 7.151 1.00 96.94 107 PHE A CA 1
ATOM 812 C C . PHE A 1 107 ? -2.270 -3.354 8.593 1.00 96.94 107 PHE A C 1
ATOM 814 O O . PHE A 1 107 ? -1.607 -3.791 9.527 1.00 96.94 107 PHE A O 1
ATOM 821 N N . HIS A 1 108 ? -3.386 -2.652 8.774 1.00 95.19 108 HIS A N 1
ATOM 822 C CA . HIS A 1 108 ? -4.000 -2.338 10.061 1.00 95.19 108 HIS A CA 1
ATOM 823 C C . HIS A 1 108 ? -5.500 -2.060 9.873 1.00 95.19 108 HIS A C 1
ATOM 825 O O . HIS A 1 108 ? -5.994 -1.977 8.748 1.00 95.19 108 HIS A O 1
ATOM 831 N N . TRP A 1 109 ? -6.231 -1.890 10.978 1.00 90.81 109 TRP A N 1
ATOM 832 C CA . TRP A 1 109 ? -7.689 -1.706 10.990 1.00 90.81 109 TRP A CA 1
ATOM 833 C C . TRP A 1 109 ? -8.193 -0.545 10.122 1.00 90.81 109 TRP A C 1
ATOM 835 O O . TRP A 1 109 ? -9.160 -0.702 9.389 1.00 90.81 109 TRP A O 1
ATOM 845 N N . ASN A 1 110 ? -7.516 0.604 10.162 1.00 88.62 110 ASN A N 1
ATOM 846 C CA . ASN A 1 110 ? -7.865 1.782 9.358 1.00 88.62 110 ASN A CA 1
ATOM 847 C C . ASN A 1 110 ? -6.968 1.956 8.115 1.00 88.62 110 ASN A C 1
ATOM 849 O O . ASN A 1 110 ? -6.506 3.057 7.833 1.00 88.62 110 ASN A O 1
ATOM 853 N N . CYS A 1 111 ?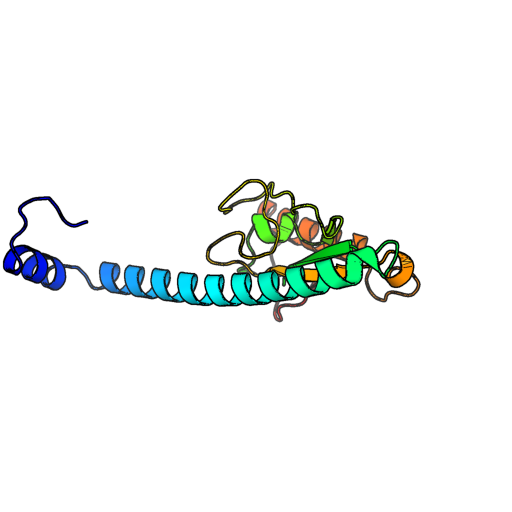 -6.606 0.864 7.434 1.00 93.38 111 CYS A N 1
ATOM 854 C CA . CYS A 1 111 ? -5.721 0.933 6.265 1.00 93.38 111 CYS A CA 1
ATOM 855 C C . CYS A 1 111 ? -6.360 1.758 5.136 1.00 93.38 111 CYS A C 1
ATOM 857 O O . CYS A 1 111 ? -7.568 1.687 4.916 1.00 93.38 111 CYS A O 1
ATOM 859 N N . ARG A 1 112 ? -5.545 2.541 4.423 1.00 92.12 112 ARG A N 1
ATOM 860 C CA . ARG A 1 112 ? -5.964 3.353 3.262 1.00 92.12 112 ARG A CA 1
ATOM 861 C C . ARG A 1 112 ? -5.088 3.112 2.035 1.00 92.12 112 ARG A C 1
ATOM 863 O O . ARG A 1 112 ? -5.048 3.930 1.124 1.00 92.12 112 ARG A O 1
ATOM 870 N N . THR A 1 113 ? -4.375 1.991 2.035 1.00 95.75 113 THR A N 1
ATOM 871 C CA . THR A 1 113 ? -3.417 1.630 0.995 1.00 95.75 113 THR A CA 1
ATOM 872 C C . THR A 1 113 ? -4.020 0.619 0.027 1.00 95.75 113 THR A C 1
ATOM 874 O O . THR A 1 113 ? -4.738 -0.302 0.421 1.00 95.75 113 THR A O 1
ATOM 877 N N . SER A 1 114 ? -3.693 0.784 -1.247 1.00 96.38 114 SER A N 1
ATOM 878 C CA . SER A 1 114 ? -3.993 -0.131 -2.339 1.00 96.38 114 SER A CA 1
ATOM 879 C C . SER A 1 114 ? -2.698 -0.555 -3.028 1.00 96.38 114 SER A C 1
ATOM 881 O O . SER A 1 114 ? -1.765 0.236 -3.137 1.00 96.38 114 SER A O 1
ATOM 883 N N . SER A 1 115 ? -2.635 -1.796 -3.504 1.00 97.69 115 SER A N 1
ATOM 884 C CA . SER A 1 115 ? -1.572 -2.251 -4.397 1.00 97.69 115 SER A CA 1
ATOM 885 C C . SER A 1 115 ? -1.939 -1.915 -5.830 1.00 97.69 115 SER A C 1
ATOM 887 O O . SER A 1 115 ? -2.993 -2.329 -6.318 1.00 97.69 115 SER A O 1
ATOM 889 N N . VAL A 1 116 ? -1.051 -1.219 -6.521 1.00 96.00 116 VAL A N 1
ATOM 890 C CA . VAL A 1 116 ? -1.160 -0.935 -7.954 1.00 96.00 116 VAL A CA 1
ATOM 891 C C . VAL A 1 116 ? -0.049 -1.662 -8.705 1.00 96.00 116 VAL A C 1
ATOM 893 O O . VAL A 1 116 ? 1.016 -1.920 -8.139 1.00 96.00 116 VAL A O 1
ATOM 896 N N . ALA A 1 117 ? -0.314 -2.044 -9.953 1.00 95.69 117 ALA A N 1
ATOM 897 C CA . ALA A 1 117 ? 0.715 -2.576 -10.835 1.00 95.69 117 ALA A CA 1
ATOM 898 C C . ALA A 1 117 ? 1.738 -1.475 -11.130 1.00 95.69 117 ALA A C 1
ATOM 900 O O . ALA A 1 117 ? 1.364 -0.325 -11.354 1.00 95.69 117 ALA A O 1
ATOM 901 N N . TYR A 1 118 ? 3.015 -1.833 -11.134 1.00 96.50 118 TYR A N 1
ATOM 902 C CA . TYR A 1 118 ? 4.109 -0.910 -11.390 1.00 96.50 118 TYR A CA 1
ATOM 903 C C . TYR A 1 118 ? 5.083 -1.511 -12.394 1.00 96.50 118 TYR A C 1
ATOM 905 O O . TYR A 1 118 ? 5.433 -2.689 -12.312 1.00 96.50 118 TYR A O 1
ATOM 913 N N . HIS A 1 119 ? 5.561 -0.676 -13.304 1.00 95.75 119 HIS A N 1
ATOM 914 C CA . HIS A 1 119 ? 6.671 -0.973 -14.189 1.00 95.75 119 HIS A CA 1
ATOM 915 C C . HIS A 1 119 ? 7.534 0.287 -14.286 1.00 95.75 119 HIS A C 1
ATOM 917 O O . HIS A 1 119 ? 6.987 1.384 -14.328 1.00 95.75 119 HIS A O 1
ATOM 923 N N . ALA A 1 120 ? 8.863 0.151 -14.340 1.00 94.88 120 ALA A N 1
ATOM 924 C CA . ALA A 1 120 ? 9.771 1.308 -14.370 1.00 94.88 120 ALA A CA 1
ATOM 925 C C . ALA A 1 120 ? 9.487 2.257 -15.548 1.00 94.88 120 ALA A C 1
ATOM 927 O O . ALA A 1 120 ? 9.702 3.460 -15.465 1.00 94.88 120 ALA A O 1
ATOM 928 N N . ASP A 1 121 ? 8.944 1.719 -16.637 1.00 93.94 121 ASP A N 1
ATOM 929 C CA . ASP A 1 121 ? 8.529 2.501 -17.801 1.00 93.94 121 ASP A CA 1
ATOM 930 C C . ASP A 1 121 ? 7.397 3.486 -17.508 1.00 93.94 121 ASP A C 1
ATOM 932 O O . ASP A 1 121 ? 7.293 4.487 -18.210 1.00 93.94 121 ASP A O 1
ATOM 936 N N . PHE A 1 122 ? 6.579 3.237 -16.480 1.00 91.62 122 PHE A N 1
ATOM 937 C CA . PHE A 1 122 ? 5.506 4.149 -16.084 1.00 91.62 122 PHE A CA 1
ATOM 938 C C . PHE A 1 122 ? 6.039 5.467 -15.534 1.00 91.62 122 PHE A C 1
ATOM 940 O O . PHE A 1 122 ? 5.317 6.451 -15.591 1.00 91.62 122 PHE A O 1
ATOM 947 N N . GLU A 1 123 ? 7.292 5.511 -15.073 1.00 92.75 123 GLU A N 1
ATOM 948 C CA . GLU A 1 123 ? 7.957 6.748 -14.648 1.00 92.75 123 GLU A CA 1
ATOM 949 C C . GLU A 1 123 ? 8.243 7.684 -15.832 1.00 92.75 123 GLU A C 1
ATOM 951 O O . GLU A 1 123 ? 8.340 8.902 -15.674 1.00 92.75 123 GLU A O 1
ATOM 956 N N . ARG A 1 124 ? 8.382 7.141 -17.050 1.00 90.38 124 ARG A N 1
ATOM 957 C CA . ARG A 1 124 ? 8.725 7.945 -18.226 1.00 90.38 124 ARG A CA 1
ATOM 958 C C . ARG A 1 124 ? 7.515 8.747 -18.687 1.00 90.38 124 ARG A C 1
ATOM 960 O O . ARG A 1 124 ? 6.563 8.196 -19.227 1.00 90.38 124 ARG A O 1
ATOM 967 N N . GLY A 1 125 ? 7.588 10.065 -18.515 1.00 81.38 125 GLY A N 1
ATOM 968 C CA . GLY A 1 125 ? 6.489 10.969 -18.858 1.00 81.38 125 GLY A CA 1
ATOM 969 C C . GLY A 1 125 ? 5.328 10.908 -17.865 1.00 81.38 125 GLY A C 1
ATOM 970 O O . GLY A 1 125 ? 4.248 11.417 -18.168 1.00 81.38 125 GLY A O 1
ATOM 971 N N . ALA A 1 126 ? 5.540 10.300 -16.692 1.00 83.19 126 ALA A N 1
ATOM 972 C CA . ALA A 1 126 ? 4.578 10.361 -15.609 1.00 83.19 126 ALA A CA 1
ATOM 973 C C . ALA A 1 126 ? 4.375 11.817 -15.192 1.00 83.19 126 ALA A C 1
ATOM 975 O O . ALA A 1 126 ? 5.336 12.572 -15.041 1.00 83.19 126 ALA A O 1
ATOM 976 N N . ARG A 1 127 ? 3.119 12.200 -14.955 1.00 83.88 127 ARG A N 1
ATOM 977 C CA . ARG A 1 127 ? 2.823 13.463 -14.270 1.00 83.88 127 ARG A CA 1
ATOM 978 C C . ARG A 1 127 ? 3.368 13.450 -12.838 1.00 83.88 127 ARG A C 1
ATOM 980 O O . ARG A 1 127 ? 3.718 14.499 -12.315 1.00 83.88 127 ARG A O 1
ATOM 987 N N . GLU A 1 128 ? 3.388 12.271 -12.222 1.00 83.56 128 GLU A N 1
ATOM 988 C CA . GLU A 1 128 ? 3.759 12.039 -10.830 1.00 83.56 128 GLU A CA 1
ATOM 989 C C . GLU A 1 128 ? 4.576 10.750 -10.754 1.00 83.56 128 GLU A C 1
ATOM 991 O O . GLU A 1 128 ? 4.157 9.710 -11.267 1.00 83.56 128 GLU A O 1
ATOM 996 N N . THR A 1 129 ? 5.744 10.832 -10.128 1.00 92.56 129 THR A N 1
ATOM 997 C CA . THR A 1 129 ? 6.705 9.731 -10.017 1.00 92.56 129 THR A CA 1
ATOM 998 C C . THR A 1 129 ? 6.547 8.971 -8.703 1.00 92.56 129 THR A C 1
ATOM 1000 O O . THR A 1 129 ? 5.979 9.464 -7.720 1.00 92.56 129 THR A O 1
ATOM 1003 N N . THR A 1 130 ? 7.149 7.784 -8.620 1.00 94.19 130 THR A N 1
ATOM 1004 C CA . THR A 1 130 ? 7.311 7.078 -7.337 1.00 94.19 130 THR A CA 1
ATOM 1005 C C . THR A 1 130 ? 8.034 7.939 -6.295 1.00 94.19 130 THR A C 1
ATOM 1007 O O . THR A 1 130 ? 7.743 7.846 -5.100 1.00 94.19 130 THR A O 1
ATOM 1010 N N . ALA A 1 131 ? 8.972 8.788 -6.725 1.00 93.31 131 ALA A N 1
ATOM 1011 C CA . ALA A 1 131 ? 9.675 9.701 -5.832 1.00 93.31 131 ALA A CA 1
ATOM 1012 C C . ALA A 1 131 ? 8.735 10.765 -5.246 1.00 93.31 131 ALA A C 1
ATOM 1014 O O . ALA A 1 131 ? 8.788 11.002 -4.037 1.00 93.31 131 ALA A O 1
ATOM 1015 N N . ASP A 1 132 ? 7.840 11.326 -6.061 1.00 92.00 132 ASP A N 1
ATOM 1016 C CA . ASP A 1 132 ? 6.852 12.323 -5.625 1.00 92.00 132 ASP A CA 1
ATOM 1017 C C . ASP A 1 132 ? 5.871 11.728 -4.615 1.00 92.00 132 ASP A C 1
ATOM 1019 O O . ASP A 1 132 ? 5.595 12.329 -3.576 1.00 92.00 132 ASP A O 1
ATOM 1023 N N . MET A 1 133 ? 5.419 10.497 -4.865 1.00 93.00 133 MET A N 1
ATOM 1024 C CA . MET A 1 133 ? 4.621 9.720 -3.918 1.00 93.00 133 MET A CA 1
ATOM 1025 C C . MET A 1 133 ? 5.336 9.602 -2.564 1.00 93.00 133 MET A C 1
ATOM 1027 O O . MET A 1 133 ? 4.817 10.023 -1.525 1.00 93.00 133 MET A O 1
ATOM 1031 N N . MET A 1 134 ? 6.560 9.065 -2.556 1.00 94.88 134 MET A N 1
ATOM 1032 C CA . MET A 1 134 ? 7.338 8.913 -1.320 1.00 94.88 134 MET A CA 1
ATOM 1033 C C . MET A 1 134 ? 7.540 10.253 -0.602 1.00 94.88 134 MET A C 1
ATOM 1035 O O . MET A 1 134 ? 7.482 10.308 0.630 1.00 94.88 134 MET A O 1
ATOM 1039 N N . GLU A 1 135 ? 7.755 11.336 -1.349 1.00 93.00 135 GLU A N 1
ATOM 1040 C CA . GLU A 1 135 ? 7.900 12.667 -0.774 1.00 93.00 135 GLU A CA 1
ATOM 1041 C C . GLU A 1 135 ? 6.606 13.186 -0.150 1.00 93.00 135 GLU A C 1
ATOM 1043 O O . GLU A 1 135 ? 6.663 13.699 0.966 1.00 93.00 135 GLU A O 1
ATOM 1048 N N . ALA A 1 136 ? 5.447 12.972 -0.774 1.00 91.38 136 ALA A N 1
ATOM 1049 C CA . ALA A 1 136 ? 4.151 13.327 -0.195 1.00 91.38 136 ALA A CA 1
ATOM 1050 C C . ALA A 1 136 ? 3.921 12.622 1.156 1.00 91.38 136 ALA A C 1
ATOM 1052 O O . ALA A 1 136 ? 3.532 13.253 2.144 1.00 91.38 136 ALA A O 1
ATOM 1053 N N . GLY A 1 137 ? 4.265 11.331 1.244 1.00 92.50 137 GLY A N 1
ATOM 1054 C CA . GLY A 1 137 ? 4.225 10.579 2.502 1.00 92.50 137 GLY A CA 1
ATOM 1055 C C . GLY A 1 137 ? 5.150 11.166 3.578 1.00 92.50 137 GLY A C 1
ATOM 1056 O O . GLY A 1 137 ? 4.751 11.321 4.737 1.00 92.50 137 GLY A O 1
ATOM 1057 N N . ARG A 1 138 ? 6.381 11.545 3.204 1.00 92.94 138 ARG A N 1
ATOM 1058 C CA . ARG A 1 138 ? 7.344 12.189 4.118 1.00 92.94 138 ARG A CA 1
ATOM 1059 C C . ARG A 1 138 ? 6.906 13.589 4.539 1.00 92.94 138 ARG A C 1
ATOM 1061 O O . ARG A 1 138 ? 7.096 13.942 5.703 1.00 92.94 138 ARG A O 1
ATOM 1068 N N . ALA A 1 139 ? 6.330 14.368 3.632 1.00 91.19 139 ALA A N 1
ATOM 1069 C CA . ALA A 1 139 ? 5.846 15.715 3.900 1.00 91.19 139 ALA A CA 1
ATOM 1070 C C . ALA A 1 139 ? 4.748 15.702 4.969 1.00 91.19 139 ALA A C 1
ATOM 1072 O O . ALA A 1 139 ? 4.849 16.439 5.950 1.00 91.19 139 ALA A O 1
ATOM 1073 N N . GLU A 1 140 ? 3.774 14.796 4.856 1.00 91.06 140 GLU A N 1
ATOM 1074 C CA . GLU A 1 140 ? 2.722 14.652 5.868 1.00 91.06 140 GLU A CA 1
ATOM 1075 C C . GLU A 1 140 ? 3.284 14.199 7.228 1.00 91.06 140 GLU A C 1
ATOM 1077 O O . GLU A 1 140 ? 2.877 14.709 8.273 1.00 91.06 140 GLU A O 1
ATOM 1082 N N . LEU A 1 141 ? 4.273 13.297 7.245 1.00 92.12 141 LEU A N 1
ATOM 1083 C CA . LEU A 1 141 ? 4.944 12.898 8.490 1.00 92.12 141 LEU A CA 1
ATOM 1084 C C . LEU A 1 141 ? 5.694 14.059 9.158 1.00 92.12 141 LEU A C 1
ATOM 1086 O O . LEU A 1 141 ? 5.628 14.200 10.381 1.00 92.12 141 LEU A O 1
ATOM 1090 N N . ARG A 1 142 ? 6.414 14.883 8.384 1.00 91.56 142 ARG A N 1
ATOM 1091 C CA . ARG A 1 142 ? 7.134 16.054 8.915 1.00 91.56 142 ARG A CA 1
ATOM 1092 C C . ARG A 1 142 ? 6.160 17.060 9.511 1.00 91.56 142 ARG A C 1
ATOM 1094 O O . ARG A 1 142 ? 6.336 17.451 10.660 1.00 91.56 142 ARG A O 1
ATOM 1101 N N . ALA A 1 143 ? 5.090 17.349 8.789 1.00 88.25 143 ALA A N 1
ATOM 1102 C CA . ALA A 1 143 ? 4.100 18.306 9.231 1.00 88.25 143 ALA A CA 1
ATOM 1103 C C . ALA A 1 143 ? 3.341 17.910 10.502 1.00 88.25 143 ALA A C 1
ATOM 1105 O O . ALA A 1 143 ? 2.961 18.747 11.318 1.00 88.25 143 ALA A O 1
ATOM 1106 N N . ARG A 1 144 ? 3.107 16.608 10.699 1.00 88.75 144 ARG A N 1
ATOM 1107 C CA . ARG A 1 144 ? 2.550 16.101 11.962 1.00 88.75 144 ARG A CA 1
ATOM 1108 C C . ARG A 1 144 ? 3.493 16.320 13.137 1.00 88.75 144 ARG A C 1
ATOM 1110 O O . ARG A 1 144 ? 3.027 16.465 14.261 1.00 88.75 144 ARG A O 1
ATOM 1117 N N . ARG A 1 145 ? 4.803 16.301 12.888 1.00 89.50 145 ARG A N 1
ATOM 1118 C CA . ARG A 1 145 ? 5.830 16.454 13.921 1.00 89.50 145 ARG A CA 1
ATOM 1119 C C . ARG A 1 145 ? 6.037 17.914 14.314 1.00 89.50 145 ARG A C 1
ATOM 1121 O O . ARG A 1 145 ? 6.244 18.181 15.490 1.00 89.50 145 ARG A O 1
ATOM 1128 N N . ASP A 1 146 ? 6.040 18.826 13.348 1.00 90.69 146 ASP A N 1
ATOM 1129 C CA . ASP A 1 146 ? 6.288 20.255 13.587 1.00 90.69 146 ASP A CA 1
ATOM 1130 C C . ASP A 1 146 ? 5.007 21.072 13.835 1.00 90.69 146 ASP A C 1
ATOM 1132 O O . ASP A 1 146 ? 5.088 22.241 14.199 1.00 90.69 146 ASP A O 1
ATOM 1136 N N . GLY A 1 147 ? 3.831 20.455 13.686 1.00 84.31 147 GLY A N 1
ATOM 1137 C CA . GLY A 1 147 ? 2.544 21.101 13.928 1.00 84.31 147 GLY A CA 1
ATOM 1138 C C . GLY A 1 147 ? 2.064 21.989 12.781 1.00 84.31 147 GLY A C 1
ATOM 1139 O O . GLY A 1 147 ? 0.984 22.560 12.891 1.00 84.31 147 GLY A O 1
ATOM 1140 N N . SER A 1 148 ? 2.780 22.055 11.654 1.00 84.12 148 SER A N 1
ATOM 1141 C CA . SER A 1 148 ? 2.392 22.817 10.453 1.00 84.12 148 SER A CA 1
ATOM 1142 C C . SER A 1 148 ? 1.233 22.183 9.672 1.00 84.12 148 SER A C 1
ATOM 1144 O O . SER A 1 148 ? 1.052 22.429 8.482 1.00 84.12 148 SER A O 1
ATOM 1146 N N . ARG A 1 149 ? 0.479 21.263 10.280 1.00 75.94 149 ARG A N 1
ATOM 1147 C CA . ARG A 1 149 ? -0.516 20.448 9.586 1.00 75.94 149 ARG A CA 1
ATOM 1148 C C . ARG A 1 149 ? -1.748 21.257 9.185 1.00 75.94 149 ARG A C 1
ATOM 1150 O O . ARG A 1 149 ? -2.509 21.676 10.045 1.00 75.94 149 ARG A O 1
ATOM 1157 N N . GLU A 1 150 ? -1.986 21.328 7.880 1.00 73.06 150 GLU A N 1
ATOM 1158 C CA . GLU A 1 150 ? -3.251 21.777 7.297 1.00 73.06 150 GLU A CA 1
ATOM 1159 C C . GLU A 1 150 ? -4.149 20.582 6.949 1.00 73.06 150 GLU A C 1
ATOM 1161 O O . GLU A 1 150 ? -3.697 19.436 6.818 1.00 73.06 150 GLU A O 1
ATOM 1166 N N . GLU A 1 151 ? -5.451 20.835 6.864 1.00 70.00 151 GLU A N 1
ATOM 1167 C CA . GLU A 1 151 ? -6.437 19.836 6.467 1.00 70.00 151 GLU A CA 1
ATOM 1168 C C . GLU A 1 151 ? -6.367 19.601 4.952 1.00 70.00 151 GLU A C 1
ATOM 1170 O O . GLU A 1 151 ? -6.365 20.548 4.170 1.00 70.00 151 GLU A O 1
ATOM 1175 N N . ILE A 1 152 ? -6.297 18.334 4.536 1.00 68.88 152 ILE A N 1
ATOM 1176 C CA . ILE A 1 152 ? -6.206 17.950 3.125 1.00 68.88 152 ILE A CA 1
ATOM 1177 C C . ILE A 1 152 ? -7.532 17.293 2.732 1.00 68.88 152 ILE A C 1
ATOM 1179 O O . ILE A 1 152 ? -7.759 16.122 3.023 1.00 68.88 152 ILE A O 1
ATOM 1183 N N . HIS A 1 153 ? -8.386 18.041 2.032 1.00 53.91 153 HIS A N 1
ATOM 1184 C CA . HIS A 1 153 ? -9.557 17.520 1.313 1.00 53.91 153 HIS A CA 1
ATOM 1185 C C . HIS A 1 153 ? -9.268 17.652 -0.189 1.00 53.91 153 HIS A C 1
ATOM 1187 O O . HIS A 1 153 ? -9.035 18.787 -0.599 1.00 53.91 153 HIS A O 1
ATOM 1193 N N . PRO A 1 154 ? -9.266 16.611 -1.055 1.00 54.38 154 PRO A N 1
ATOM 1194 C CA . PRO A 1 154 ? -9.706 15.218 -0.937 1.00 54.38 154 PRO A CA 1
ATOM 1195 C C . PRO A 1 154 ? -8.550 14.186 -0.919 1.00 54.38 154 PRO A C 1
ATOM 1197 O O . PRO A 1 154 ? -7.400 14.485 -1.222 1.00 54.38 154 PRO A O 1
ATOM 1200 N N . ALA A 1 155 ? -8.898 12.929 -0.623 1.00 59.09 155 ALA A N 1
ATOM 1201 C CA . ALA A 1 155 ? -8.007 11.773 -0.491 1.00 59.09 155 ALA A CA 1
ATOM 1202 C C . ALA A 1 155 ? -7.317 11.357 -1.818 1.00 59.09 155 ALA A C 1
ATOM 1204 O O . ALA A 1 155 ? -7.734 10.387 -2.457 1.00 59.09 155 ALA A O 1
ATOM 1205 N N . HIS A 1 156 ? -6.269 12.074 -2.237 1.00 63.62 156 HIS A N 1
ATOM 1206 C CA . HIS A 1 156 ? -5.468 11.747 -3.423 1.00 63.62 156 HIS A CA 1
ATOM 1207 C C . HIS A 1 156 ? -4.229 10.916 -3.050 1.00 63.62 156 HIS A C 1
ATOM 1209 O O . HIS A 1 156 ? -3.770 10.907 -1.907 1.00 63.62 156 HIS A O 1
ATOM 1215 N N . ALA A 1 157 ? -3.681 10.187 -4.022 1.00 62.19 157 ALA A N 1
ATOM 1216 C CA . ALA A 1 157 ? -2.423 9.459 -3.847 1.00 62.19 157 ALA A CA 1
ATOM 1217 C C . ALA A 1 157 ? -1.230 10.411 -3.674 1.00 62.19 157 ALA A C 1
ATOM 1219 O O . ALA A 1 157 ? -0.258 10.083 -3.013 1.00 62.19 157 ALA A O 1
ATOM 1220 N N . THR A 1 158 ? -1.321 11.596 -4.261 1.00 61.56 158 THR A N 1
ATOM 1221 C CA . THR A 1 158 ? -0.239 12.587 -4.327 1.00 61.56 158 THR A CA 1
ATOM 1222 C C . THR A 1 158 ? -0.641 13.920 -3.721 1.00 61.56 158 THR A C 1
ATOM 1224 O O . THR A 1 158 ? 0.010 14.923 -3.993 1.00 61.56 158 THR A O 1
ATOM 1227 N N . SER A 1 159 ? -1.726 13.965 -2.936 1.00 60.84 159 SER A N 1
ATOM 1228 C CA . SER A 1 159 ? -2.152 15.197 -2.273 1.00 60.84 159 SER A CA 1
ATOM 1229 C C . SER A 1 159 ? -1.017 15.692 -1.382 1.00 60.84 159 SER A C 1
ATOM 1231 O O . SER A 1 159 ? -0.765 15.167 -0.297 1.00 60.84 159 SER A O 1
ATOM 1233 N N . GLY A 1 160 ? -0.296 16.667 -1.921 1.00 50.25 160 GLY A N 1
ATOM 1234 C CA . GLY A 1 160 ? 0.793 17.384 -1.300 1.00 50.25 160 GLY A CA 1
ATOM 1235 C C . GLY A 1 160 ? 0.325 18.769 -0.893 1.00 50.25 160 GLY A C 1
ATOM 1236 O O . GLY A 1 160 ? -0.758 19.226 -1.260 1.00 50.25 160 GLY A O 1
ATOM 1237 N N . ARG A 1 161 ? 1.159 19.423 -0.100 1.00 58.66 161 ARG A N 1
ATOM 1238 C CA . ARG A 1 161 ? 0.942 20.798 0.341 1.00 58.66 161 ARG A CA 1
ATOM 1239 C C . ARG A 1 161 ? 1.569 21.727 -0.693 1.00 58.66 161 ARG A C 1
ATOM 1241 O O . ARG A 1 161 ? 2.643 21.397 -1.200 1.00 58.66 161 ARG A O 1
ATOM 1248 N N . GLY A 1 162 ? 0.869 22.810 -1.021 1.00 45.91 162 GLY A N 1
ATOM 1249 C CA . GLY A 1 162 ? 1.423 23.928 -1.790 1.00 45.91 162 GLY A CA 1
ATOM 1250 C C . GLY A 1 162 ? 2.406 24.725 -0.952 1.00 45.91 162 GLY A C 1
ATOM 1251 O O . GLY A 1 162 ? 2.156 24.837 0.268 1.00 45.91 162 GLY A O 1
#